Protein AF-A0A968WMJ7-F1 (afdb_monomer_lite)

Foldseek 3Di:
DQLQLLQVLLVLLVVCVPDDDDVRNVVSVVSNVVSPCCNLVVCLVVLCVVDDVVCSVVSNVCSVVVVVVVVVCPCVVPVPCVVVPDSVNVSVVSSVVSVVVSVVVVVVVVVVPDPPPPPDD

Secondary structure (DSSP, 8-state):
-HHHHHHHHHHHHHHHTT--SHHHHHHHHHHHHHHHHHHHHHHHHHHHHHS-GGGHHHHHHHHHHHHHHHHHTHHHH-SSHHHH--HHHHHHHHHHHHHHHHHHHHHHHHHHHS-GGGS--

pLDDT: mean 86.85, std 8.18, range [49.22, 94.25]

Structure (mmCIF, N/CA/C/O backbone):
data_AF-A0A968WMJ7-F1
#
_entry.id   AF-A0A968WMJ7-F1
#
loop_
_atom_site.group_PDB
_atom_site.id
_atom_site.type_symbol
_atom_site.label_atom_id
_atom_site.label_alt_id
_atom_site.label_comp_id
_atom_site.label_asym_id
_atom_site.label_entity_id
_atom_site.label_seq_id
_atom_site.pdbx_PDB_ins_code
_atom_site.Cartn_x
_atom_site.Cartn_y
_atom_site.Cartn_z
_atom_site.occupancy
_atom_site.B_iso_or_equiv
_atom_site.auth_seq_id
_atom_site.auth_comp_id
_atom_site.auth_asym_id
_atom_site.auth_atom_id
_atom_site.pdbx_PDB_model_num
ATOM 1 N N . MET A 1 1 ? 2.870 7.218 11.794 1.00 77.19 1 MET A N 1
ATOM 2 C CA . MET A 1 1 ? 3.670 6.194 11.083 1.00 77.19 1 MET A CA 1
ATOM 3 C C . MET A 1 1 ? 3.024 5.768 9.770 1.00 77.19 1 MET A C 1
ATOM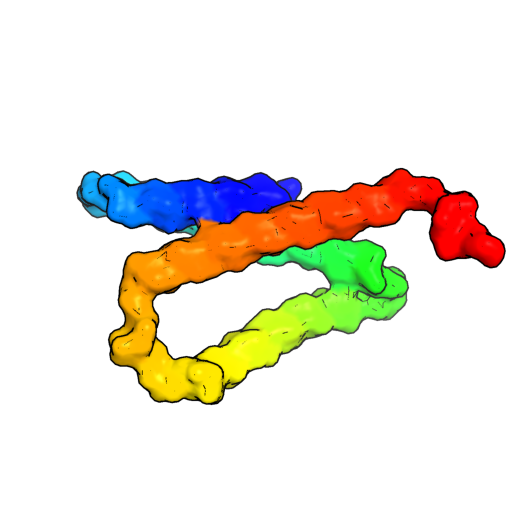 5 O O . MET A 1 1 ? 3.681 5.904 8.752 1.00 77.19 1 MET A O 1
ATOM 9 N N . MET A 1 2 ? 1.740 5.386 9.756 1.00 86.94 2 MET A N 1
ATOM 10 C CA . MET A 1 2 ? 1.014 5.018 8.525 1.00 86.94 2 MET A CA 1
ATOM 11 C C . MET A 1 2 ? 1.103 6.065 7.395 1.00 86.94 2 MET A C 1
ATOM 13 O O . MET A 1 2 ? 1.481 5.723 6.282 1.00 86.94 2 MET A O 1
ATOM 17 N N . LEU A 1 3 ? 0.846 7.350 7.689 1.00 90.31 3 LEU A N 1
ATOM 18 C CA . LEU A 1 3 ? 0.927 8.435 6.695 1.00 90.31 3 LEU A CA 1
ATOM 19 C C . LEU A 1 3 ? 2.322 8.541 6.048 1.00 90.31 3 LEU A C 1
ATOM 21 O O . LEU A 1 3 ? 2.440 8.682 4.836 1.00 90.31 3 LEU A O 1
ATOM 25 N N . ILE A 1 4 ? 3.374 8.432 6.866 1.00 90.56 4 ILE A N 1
ATOM 26 C CA . ILE A 1 4 ? 4.772 8.458 6.411 1.00 90.56 4 ILE A CA 1
ATOM 27 C C . ILE A 1 4 ? 5.056 7.244 5.521 1.00 90.56 4 ILE A C 1
ATOM 29 O O . ILE A 1 4 ? 5.707 7.390 4.493 1.00 90.56 4 ILE A O 1
ATOM 33 N N . GLY A 1 5 ? 4.532 6.068 5.882 1.00 90.75 5 GLY A N 1
ATOM 34 C CA . GLY A 1 5 ? 4.627 4.860 5.063 1.00 90.75 5 GLY A CA 1
ATOM 35 C C . GLY A 1 5 ? 3.986 5.033 3.685 1.00 90.75 5 GLY A C 1
ATOM 36 O O . GLY A 1 5 ? 4.612 4.712 2.679 1.00 90.75 5 GLY A O 1
ATOM 37 N N . CYS A 1 6 ? 2.784 5.613 3.618 1.00 91.81 6 CYS A N 1
ATOM 38 C CA . CYS A 1 6 ? 2.090 5.863 2.352 1.00 91.81 6 CYS A CA 1
ATOM 39 C C . CYS A 1 6 ? 2.829 6.878 1.466 1.00 91.81 6 CYS A C 1
ATOM 41 O O . CYS A 1 6 ? 3.085 6.600 0.296 1.00 91.81 6 CYS A O 1
ATOM 43 N N . VAL A 1 7 ? 3.209 8.036 2.017 1.00 93.12 7 VAL A N 1
ATOM 44 C CA . VAL A 1 7 ? 3.895 9.092 1.252 1.00 93.12 7 VAL A CA 1
ATOM 45 C C . VAL A 1 7 ? 5.302 8.649 0.841 1.00 93.12 7 VAL A C 1
ATOM 47 O O . VAL A 1 7 ? 5.674 8.776 -0.324 1.00 93.12 7 VAL A O 1
ATOM 50 N N . GLY A 1 8 ? 6.068 8.076 1.773 1.00 91.44 8 GLY A N 1
ATOM 51 C CA . GLY A 1 8 ? 7.404 7.550 1.500 1.00 91.44 8 GLY A CA 1
ATOM 52 C C . GLY A 1 8 ? 7.380 6.406 0.488 1.00 91.44 8 GLY A C 1
ATOM 53 O O . GLY A 1 8 ? 8.201 6.380 -0.423 1.00 91.44 8 GLY A O 1
ATOM 54 N N . GLY A 1 9 ? 6.392 5.511 0.582 1.00 92.88 9 GLY A N 1
ATOM 55 C CA . GLY A 1 9 ? 6.206 4.423 -0.374 1.00 92.88 9 GLY A CA 1
ATOM 56 C C . GLY A 1 9 ? 5.890 4.921 -1.784 1.00 92.88 9 GLY A C 1
ATOM 57 O O . GLY A 1 9 ? 6.495 4.448 -2.743 1.00 92.88 9 GLY A O 1
ATOM 58 N N . ALA A 1 10 ? 5.012 5.920 -1.923 1.00 92.69 10 ALA A N 1
ATOM 59 C CA . ALA A 1 10 ? 4.696 6.517 -3.222 1.00 92.69 10 ALA A CA 1
ATOM 60 C C . ALA A 1 10 ? 5.923 7.185 -3.869 1.00 92.69 10 ALA A C 1
ATOM 62 O O . ALA A 1 10 ? 6.173 7.000 -5.060 1.00 92.69 10 ALA A O 1
ATOM 63 N N . LEU A 1 11 ? 6.723 7.911 -3.080 1.00 92.06 11 LEU A N 1
ATOM 64 C CA . LEU A 1 11 ? 7.961 8.533 -3.556 1.00 92.06 11 LEU A CA 1
ATOM 65 C C . LEU A 1 11 ? 9.007 7.492 -3.970 1.00 92.06 11 LEU A C 1
ATOM 67 O O . LEU A 1 11 ? 9.624 7.627 -5.026 1.00 92.06 11 LEU A O 1
ATOM 71 N N . LEU A 1 12 ? 9.188 6.436 -3.173 1.00 92.00 12 LEU A N 1
ATOM 72 C CA . LEU A 1 12 ? 10.153 5.374 -3.465 1.00 92.00 12 LEU A CA 1
ATOM 73 C C . LEU A 1 12 ? 9.759 4.534 -4.678 1.00 92.00 12 LEU A C 1
ATOM 75 O O . LEU A 1 12 ? 10.641 4.110 -5.418 1.00 92.00 12 LEU A O 1
ATOM 79 N N . LEU A 1 13 ? 8.462 4.343 -4.925 1.00 90.56 13 LEU A N 1
ATOM 80 C CA . LEU A 1 13 ? 7.967 3.742 -6.165 1.00 90.56 13 LEU A CA 1
ATOM 81 C C . LEU A 1 13 ? 8.336 4.587 -7.389 1.00 90.56 13 LEU A C 1
ATOM 83 O O . LEU A 1 13 ? 8.803 4.042 -8.386 1.00 90.56 13 LEU A O 1
ATOM 87 N N . GLY A 1 14 ? 8.186 5.912 -7.299 1.00 85.94 14 GLY A N 1
ATOM 88 C CA . GLY A 1 14 ? 8.634 6.828 -8.350 1.00 85.94 14 GLY A CA 1
ATOM 89 C C . GLY A 1 14 ? 10.151 6.788 -8.560 1.00 85.94 14 GLY A C 1
ATOM 90 O O . GLY A 1 14 ? 10.617 6.765 -9.695 1.00 85.94 14 GLY A O 1
ATOM 91 N N . LEU A 1 15 ? 10.923 6.709 -7.473 1.00 86.12 15 LEU A N 1
ATOM 92 C CA . LEU A 1 15 ? 12.383 6.599 -7.523 1.00 86.12 15 LEU A CA 1
ATOM 93 C C . LEU A 1 15 ? 12.845 5.271 -8.147 1.00 86.12 15 LEU A C 1
ATOM 95 O O . LEU A 1 15 ? 13.809 5.244 -8.907 1.00 86.12 15 LEU A O 1
ATOM 99 N N . LEU A 1 16 ? 12.139 4.169 -7.878 1.00 86.25 16 LEU A N 1
ATOM 100 C CA . LEU A 1 16 ? 12.448 2.858 -8.452 1.00 86.25 16 LEU A CA 1
ATOM 101 C C . LEU A 1 16 ? 12.369 2.866 -9.989 1.00 86.25 16 LEU A C 1
ATOM 103 O O . LEU A 1 16 ? 13.064 2.090 -10.635 1.00 86.25 16 LEU A O 1
ATOM 107 N N . ALA A 1 17 ? 11.565 3.759 -10.575 1.00 81.75 17 ALA A N 1
ATOM 108 C CA . ALA A 1 17 ? 11.452 3.905 -12.024 1.00 81.75 17 ALA A CA 1
ATOM 109 C C . ALA A 1 17 ? 12.668 4.595 -12.676 1.00 81.75 17 ALA A C 1
ATOM 111 O O . ALA A 1 17 ? 12.820 4.513 -13.893 1.00 81.75 17 ALA A O 1
ATOM 112 N N . THR A 1 18 ? 13.519 5.282 -11.904 1.00 84.19 18 THR A N 1
ATOM 113 C CA . THR A 1 18 ? 14.650 6.075 -12.427 1.00 84.19 18 THR A CA 1
ATOM 114 C C . THR A 1 18 ? 16.021 5.589 -11.955 1.00 84.19 18 THR A C 1
ATOM 116 O O . THR A 1 18 ? 17.045 5.980 -12.522 1.00 84.19 18 THR A O 1
ATOM 119 N N . VAL A 1 19 ? 16.071 4.732 -10.934 1.00 85.88 19 VAL A N 1
ATOM 120 C CA . VAL A 1 19 ? 17.317 4.188 -10.386 1.00 85.88 19 VAL A CA 1
ATOM 121 C C . VAL A 1 19 ? 17.865 3.065 -11.263 1.00 85.88 19 VAL A C 1
ATOM 123 O O . VAL A 1 19 ? 17.175 2.098 -11.572 1.00 85.88 19 VAL A O 1
ATOM 126 N N . HIS A 1 20 ? 19.155 3.164 -11.587 1.00 82.81 20 HIS A N 1
ATOM 127 C CA . HIS A 1 20 ? 19.891 2.159 -12.346 1.00 82.81 20 HIS A CA 1
ATOM 128 C C . HIS A 1 20 ? 21.057 1.621 -11.503 1.00 82.81 20 HIS A C 1
ATOM 130 O O . HIS A 1 20 ? 21.797 2.392 -10.894 1.00 82.81 20 HIS A O 1
ATOM 136 N N . GLY A 1 21 ? 21.227 0.296 -11.478 1.00 87.00 21 GLY A N 1
ATOM 137 C CA . GLY A 1 21 ? 22.313 -0.388 -10.766 1.00 87.00 21 GLY A CA 1
ATOM 138 C C . GLY A 1 21 ? 21.837 -1.227 -9.577 1.00 87.00 21 GLY A C 1
ATOM 139 O O . GLY A 1 21 ? 21.052 -0.776 -8.748 1.00 87.00 21 GLY A O 1
ATOM 140 N N . ALA A 1 22 ? 22.358 -2.454 -9.472 1.00 87.19 22 ALA A N 1
ATOM 141 C CA . ALA A 1 22 ? 21.853 -3.480 -8.555 1.00 87.19 22 ALA A CA 1
ATOM 142 C C . ALA A 1 22 ? 21.816 -3.039 -7.081 1.00 87.19 22 ALA A C 1
ATOM 144 O O . ALA A 1 22 ? 20.816 -3.250 -6.401 1.00 87.19 22 ALA A O 1
ATOM 145 N N . ILE A 1 23 ? 22.876 -2.386 -6.592 1.00 87.62 23 ILE A N 1
ATOM 146 C CA . ILE A 1 23 ? 22.967 -1.938 -5.192 1.00 87.62 23 ILE A CA 1
ATOM 147 C C . ILE A 1 23 ? 21.906 -0.875 -4.892 1.00 87.62 23 ILE A C 1
ATOM 149 O O . ILE A 1 23 ? 21.216 -0.948 -3.875 1.00 87.62 23 ILE A O 1
ATOM 153 N N . ALA A 1 24 ? 21.747 0.097 -5.792 1.00 86.50 24 ALA A N 1
ATOM 154 C CA . ALA A 1 24 ? 20.767 1.159 -5.632 1.00 86.50 24 ALA A CA 1
ATOM 155 C C . ALA A 1 24 ? 19.337 0.596 -5.683 1.00 86.50 24 ALA A C 1
ATOM 157 O O . ALA A 1 24 ? 18.534 0.901 -4.806 1.00 86.50 24 ALA A O 1
ATOM 158 N N . THR A 1 25 ? 19.050 -0.320 -6.615 1.00 87.88 25 THR A N 1
ATOM 159 C CA . THR A 1 25 ? 17.753 -1.007 -6.701 1.00 87.88 25 THR A CA 1
ATOM 160 C C . THR A 1 25 ? 17.439 -1.806 -5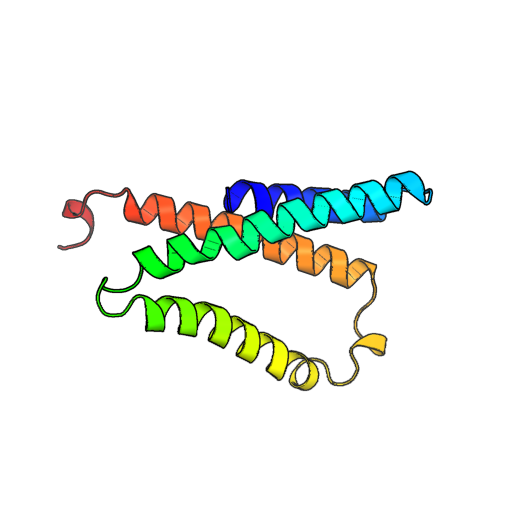.434 1.00 87.88 25 THR A C 1
ATOM 162 O O . THR A 1 25 ? 16.353 -1.656 -4.878 1.00 87.88 25 THR A O 1
ATOM 165 N N . ILE A 1 26 ? 18.379 -2.614 -4.930 1.00 90.06 26 ILE A N 1
ATOM 166 C CA . ILE A 1 26 ? 18.187 -3.402 -3.699 1.00 90.06 26 ILE A CA 1
ATOM 167 C C . ILE A 1 26 ? 17.910 -2.481 -2.507 1.00 90.06 26 ILE A C 1
ATOM 169 O O . ILE A 1 26 ? 17.017 -2.752 -1.701 1.00 90.06 26 ILE A O 1
ATOM 173 N N . THR A 1 27 ? 18.636 -1.366 -2.418 1.00 90.19 27 THR A N 1
ATOM 174 C CA . THR A 1 27 ? 18.461 -0.380 -1.346 1.00 90.19 27 THR A CA 1
ATOM 175 C C . THR A 1 27 ? 17.082 0.278 -1.425 1.00 90.19 27 THR A C 1
ATOM 177 O O . THR A 1 27 ? 16.373 0.338 -0.420 1.00 90.19 27 THR A O 1
ATOM 180 N N . SER A 1 28 ? 16.652 0.699 -2.619 1.00 89.56 28 SER A N 1
ATOM 181 C CA . SER A 1 28 ? 15.320 1.268 -2.849 1.00 89.56 28 SER A CA 1
ATOM 182 C C . SER A 1 28 ? 14.199 0.280 -2.527 1.00 89.56 28 SER A C 1
ATOM 184 O O . SER A 1 28 ? 13.235 0.667 -1.872 1.00 89.56 28 SER A O 1
ATOM 186 N N . ILE A 1 29 ? 14.331 -0.994 -2.913 1.00 90.38 29 ILE A N 1
ATOM 187 C CA . ILE A 1 29 ? 13.351 -2.043 -2.582 1.00 90.38 29 ILE A CA 1
ATOM 188 C C . ILE A 1 29 ? 13.288 -2.268 -1.071 1.00 90.38 29 ILE A C 1
ATOM 190 O O . ILE A 1 29 ? 12.199 -2.357 -0.508 1.00 90.38 29 ILE A O 1
ATOM 194 N N . SER A 1 30 ? 14.440 -2.324 -0.402 1.00 92.75 30 SER A N 1
ATOM 195 C CA . SER A 1 30 ? 14.509 -2.525 1.049 1.00 92.75 30 SER A CA 1
ATOM 196 C C . SER A 1 30 ? 13.812 -1.388 1.792 1.00 92.75 30 SER A C 1
ATOM 198 O O . SER A 1 30 ? 12.995 -1.625 2.682 1.00 92.75 30 SER A O 1
ATOM 200 N N . LEU A 1 31 ? 14.071 -0.145 1.380 1.00 93.19 31 LEU A N 1
ATOM 201 C CA . LEU A 1 31 ? 13.437 1.028 1.970 1.00 93.19 31 LEU A CA 1
ATOM 202 C C . LEU A 1 31 ? 11.935 1.082 1.654 1.00 93.19 31 LEU A C 1
ATOM 204 O O . LEU A 1 31 ? 11.131 1.417 2.524 1.00 93.19 31 LEU A O 1
ATOM 208 N N . LEU A 1 32 ? 11.541 0.679 0.442 1.00 92.69 32 LEU A N 1
ATOM 209 C CA . LEU A 1 32 ? 10.139 0.558 0.055 1.00 92.69 32 LEU A CA 1
ATOM 210 C C . LEU A 1 32 ? 9.407 -0.467 0.932 1.00 92.69 32 LEU A C 1
ATOM 212 O O . LEU A 1 32 ? 8.288 -0.200 1.366 1.00 92.69 32 LEU A O 1
ATOM 216 N N . LEU A 1 33 ? 10.046 -1.597 1.252 1.00 92.94 33 LEU A N 1
ATOM 217 C CA . LEU A 1 33 ? 9.504 -2.610 2.159 1.00 92.94 33 LEU A CA 1
ATOM 218 C C . LEU A 1 33 ? 9.240 -2.039 3.556 1.00 92.94 33 LEU A C 1
ATOM 220 O O . LEU A 1 33 ? 8.194 -2.308 4.147 1.00 92.94 33 LEU A O 1
ATOM 224 N N . VAL A 1 34 ? 10.158 -1.217 4.071 1.00 94.25 34 VAL A N 1
ATOM 225 C CA . VAL A 1 34 ? 9.987 -0.533 5.362 1.00 94.25 34 VAL A CA 1
ATOM 226 C C . VAL A 1 34 ? 8.800 0.431 5.310 1.00 94.25 34 VAL A C 1
ATOM 228 O O . VAL A 1 34 ? 7.955 0.411 6.207 1.00 94.25 34 VAL A O 1
ATOM 231 N N . CYS A 1 35 ? 8.682 1.236 4.250 1.00 93.69 35 CYS A N 1
ATOM 232 C CA . CYS A 1 35 ? 7.548 2.144 4.067 1.00 93.69 35 CYS A CA 1
ATOM 233 C C . CYS A 1 35 ? 6.215 1.395 3.960 1.00 93.69 35 CYS A C 1
ATOM 235 O O . CYS A 1 35 ? 5.242 1.781 4.610 1.00 93.69 35 CYS A O 1
ATOM 237 N N . LEU A 1 36 ? 6.174 0.307 3.190 1.00 90.94 36 LEU A N 1
ATOM 238 C CA . LEU A 1 36 ? 4.971 -0.500 3.018 1.00 90.94 36 LEU A CA 1
ATOM 239 C C . LEU A 1 36 ? 4.581 -1.205 4.323 1.00 90.94 36 LEU A C 1
ATOM 241 O O . LEU A 1 36 ? 3.409 -1.203 4.688 1.00 90.94 36 LEU A O 1
ATOM 245 N N . SER A 1 37 ? 5.554 -1.721 5.076 1.00 92.62 37 SER A N 1
ATOM 246 C CA . SER A 1 37 ? 5.330 -2.272 6.416 1.00 92.62 37 SER A CA 1
ATOM 247 C C . SER A 1 37 ? 4.751 -1.219 7.363 1.00 92.62 37 SER A C 1
ATOM 249 O O . SER A 1 37 ? 3.764 -1.482 8.048 1.00 92.62 37 SER A O 1
ATOM 251 N N . ALA A 1 38 ? 5.294 0.002 7.360 1.00 91.69 38 ALA A N 1
ATOM 252 C CA . ALA A 1 38 ? 4.770 1.101 8.167 1.00 91.69 38 ALA A CA 1
ATOM 253 C C . ALA A 1 38 ? 3.345 1.516 7.758 1.00 91.69 38 ALA A C 1
ATOM 255 O O . ALA A 1 38 ? 2.553 1.889 8.627 1.00 91.69 38 ALA A O 1
ATOM 256 N N . ALA A 1 39 ? 3.010 1.448 6.465 1.00 90.44 39 ALA A N 1
ATOM 257 C CA . ALA A 1 39 ? 1.660 1.694 5.966 1.00 90.44 39 ALA A CA 1
ATOM 258 C C . ALA A 1 39 ? 0.691 0.594 6.430 1.00 90.44 39 ALA A C 1
ATOM 260 O O . ALA A 1 39 ? -0.247 0.893 7.162 1.00 90.44 39 ALA A O 1
ATOM 261 N N . ILE A 1 40 ? 0.969 -0.670 6.093 1.00 89.44 40 ILE A N 1
ATOM 262 C CA . ILE A 1 40 ? 0.104 -1.827 6.380 1.00 89.44 40 ILE A CA 1
ATOM 263 C C . ILE A 1 40 ? -0.075 -2.024 7.890 1.00 89.44 40 ILE A C 1
ATOM 265 O O . ILE A 1 40 ? -1.197 -2.118 8.387 1.00 89.44 40 ILE A O 1
ATOM 269 N N . ASN A 1 41 ? 1.018 -2.060 8.651 1.00 90.25 41 ASN A N 1
ATOM 270 C CA . ASN A 1 41 ? 0.941 -2.295 10.093 1.00 90.25 41 ASN A CA 1
ATOM 271 C C . ASN A 1 41 ? 0.422 -1.062 10.840 1.00 90.25 41 ASN A C 1
ATOM 273 O O . ASN A 1 41 ? -0.215 -1.184 11.885 1.00 90.25 41 ASN A O 1
ATOM 277 N N . GLY A 1 42 ? 0.633 0.133 10.283 1.00 85.88 42 GLY A N 1
ATOM 278 C CA . GLY A 1 42 ? 0.087 1.373 10.818 1.00 85.88 42 GLY A CA 1
ATOM 279 C C . GLY A 1 42 ? -1.438 1.481 10.702 1.00 85.88 42 GLY A C 1
ATOM 280 O O . GLY A 1 42 ? -2.029 2.286 11.424 1.00 85.88 42 GLY A O 1
ATOM 281 N N . THR A 1 43 ? -2.079 0.678 9.845 1.00 86.31 43 THR A N 1
ATOM 282 C CA . THR A 1 43 ? -3.543 0.629 9.706 1.00 86.31 43 THR A CA 1
ATOM 283 C C . THR A 1 43 ? -4.214 -0.218 10.788 1.00 86.31 43 THR A C 1
ATOM 285 O O . THR A 1 43 ? -5.359 0.051 11.145 1.00 86.31 43 THR A O 1
ATOM 288 N N . VAL A 1 44 ? -3.514 -1.186 11.387 1.00 88.19 44 VAL A N 1
ATOM 289 C CA . VAL A 1 44 ? -4.096 -2.062 12.422 1.00 88.19 44 VAL A CA 1
ATOM 290 C C . VAL A 1 44 ? -4.584 -1.271 13.648 1.00 88.19 44 VAL A C 1
ATOM 292 O O . VAL A 1 44 ? -5.741 -1.446 14.035 1.00 88.19 44 VAL A O 1
ATOM 295 N N . PRO A 1 45 ? -3.805 -0.334 14.230 1.00 86.69 45 PRO A N 1
ATOM 296 C CA . PRO A 1 45 ? -4.310 0.528 15.297 1.00 86.69 45 PRO A CA 1
ATOM 297 C C . PRO A 1 45 ? -5.529 1.354 14.876 1.00 86.69 45 PRO A C 1
ATOM 299 O O . PRO A 1 45 ? -6.434 1.556 15.681 1.00 86.69 45 PRO A O 1
ATOM 302 N N . LEU A 1 46 ? -5.589 1.806 13.616 1.00 83.19 46 LEU A N 1
ATOM 303 C CA . LEU A 1 46 ? -6.743 2.550 13.111 1.00 83.19 46 LEU A CA 1
ATOM 304 C C . LEU A 1 46 ? -8.004 1.676 13.118 1.00 83.19 46 LEU A C 1
ATOM 306 O O . LEU A 1 46 ? -9.040 2.142 13.594 1.00 83.19 46 LEU A O 1
ATOM 310 N N . ALA A 1 47 ? -7.907 0.424 12.662 1.00 84.38 47 ALA A N 1
ATOM 311 C CA . ALA A 1 47 ? -9.015 -0.530 12.694 1.00 84.38 47 ALA A CA 1
ATOM 312 C C . ALA A 1 47 ? -9.518 -0.762 14.129 1.00 84.38 47 ALA A C 1
ATOM 314 O O . ALA A 1 47 ? -10.719 -0.698 14.375 1.00 84.38 47 ALA A O 1
ATOM 315 N N . LEU A 1 48 ? -8.602 -0.910 15.091 1.00 86.62 48 LEU A N 1
ATOM 316 C CA . LEU A 1 48 ? -8.945 -1.062 16.509 1.00 86.62 48 LEU A CA 1
ATOM 317 C C . LEU A 1 48 ? -9.641 0.174 17.098 1.00 86.62 48 LEU A C 1
ATOM 319 O O . LEU A 1 48 ? -10.488 0.039 17.971 1.00 86.62 48 LEU A O 1
ATOM 323 N N . THR A 1 49 ? -9.331 1.384 16.617 1.00 86.06 49 THR A N 1
ATOM 324 C CA . THR A 1 49 ? -10.059 2.597 17.043 1.00 86.06 49 THR A CA 1
ATOM 325 C C . THR A 1 49 ? -11.449 2.739 16.422 1.00 86.06 49 THR A C 1
ATOM 327 O O . THR A 1 49 ? -12.202 3.619 16.833 1.00 86.06 49 THR A O 1
ATOM 330 N N . ALA A 1 50 ? -11.767 1.950 15.394 1.00 82.50 50 ALA A N 1
ATOM 331 C CA . ALA A 1 50 ? -13.045 1.999 14.687 1.00 82.50 50 ALA A CA 1
ATOM 332 C C . ALA A 1 50 ? -14.042 0.937 15.182 1.00 82.50 50 ALA A C 1
ATOM 334 O O . ALA A 1 50 ? -15.209 0.977 14.802 1.00 82.50 50 ALA A O 1
ATOM 335 N N . THR A 1 51 ? -13.604 0.007 16.033 1.00 85.81 51 THR A N 1
ATOM 336 C CA . THR A 1 51 ? -14.445 -1.045 16.612 1.00 85.81 51 THR A CA 1
ATOM 337 C C . THR A 1 51 ? -14.562 -0.903 18.130 1.00 85.81 51 THR A C 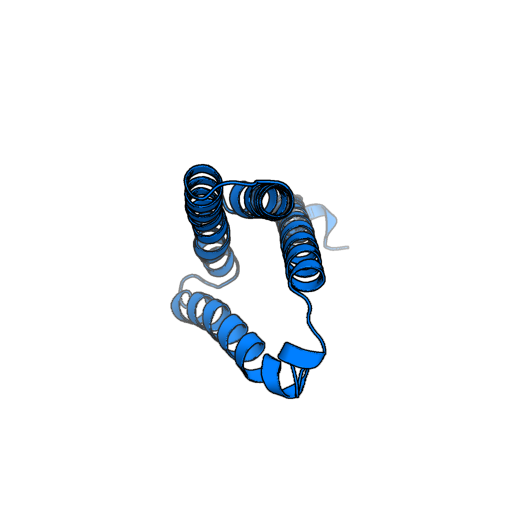1
ATOM 339 O O . THR A 1 51 ? -13.611 -0.459 18.775 1.00 85.81 51 THR A O 1
ATOM 342 N N . PRO A 1 52 ? -15.694 -1.306 18.739 1.00 86.81 52 PRO A N 1
ATOM 343 C CA . PRO A 1 52 ? -15.788 -1.448 20.190 1.00 86.81 52 PRO A CA 1
ATOM 344 C C . PRO A 1 52 ? -14.687 -2.373 20.724 1.00 86.81 52 PRO A C 1
ATOM 346 O O . PRO A 1 52 ? -14.336 -3.352 20.066 1.00 86.81 52 PRO A O 1
ATOM 349 N N . LYS A 1 53 ? -14.171 -2.093 21.930 1.00 84.25 53 LYS A N 1
ATOM 350 C CA . LYS A 1 53 ? -13.042 -2.839 22.524 1.00 84.25 53 LYS A CA 1
ATOM 351 C C . LYS A 1 53 ? -13.288 -4.349 22.591 1.00 84.25 53 LYS A C 1
ATOM 353 O O . LYS A 1 53 ? -12.369 -5.128 22.346 1.00 84.25 53 LYS A O 1
ATOM 358 N N . ASP A 1 54 ? -14.526 -4.749 22.860 1.00 91.62 54 ASP A N 1
ATOM 359 C CA . ASP A 1 54 ? -14.920 -6.158 22.958 1.00 91.62 54 ASP A CA 1
ATOM 360 C C . ASP A 1 54 ? -14.840 -6.884 21.606 1.00 91.62 54 ASP A C 1
ATOM 362 O O . ASP A 1 54 ? -14.753 -8.108 21.551 1.00 91.62 54 ASP A O 1
ATOM 366 N N . TRP A 1 55 ? -14.850 -6.137 20.498 1.00 91.94 55 TRP A N 1
ATOM 367 C CA . TRP A 1 55 ? -14.853 -6.647 19.124 1.00 91.94 55 TRP A CA 1
ATOM 368 C C . TRP A 1 55 ? -13.546 -6.335 18.386 1.00 91.94 55 TRP A C 1
ATOM 370 O O . TRP A 1 55 ? -13.491 -6.381 17.157 1.00 91.94 55 TRP A O 1
ATOM 380 N N . ASN A 1 56 ? -12.460 -6.069 19.114 1.00 87.56 56 ASN A N 1
ATOM 381 C CA . ASN A 1 56 ? -11.145 -5.803 18.527 1.00 87.56 56 ASN A CA 1
ATOM 382 C C . ASN A 1 56 ? -10.680 -6.920 17.574 1.00 87.56 56 ASN A C 1
ATOM 384 O O . ASN A 1 56 ? -10.123 -6.637 16.513 1.00 87.56 56 ASN A O 1
ATOM 388 N N . GLY A 1 57 ? -10.959 -8.186 17.913 1.00 88.25 57 GLY A N 1
ATOM 389 C CA . GLY A 1 57 ? -10.674 -9.325 17.035 1.00 88.25 57 GLY A CA 1
ATOM 390 C C . GLY A 1 57 ? -11.430 -9.253 15.703 1.00 88.25 57 GLY A C 1
ATOM 391 O O . GLY A 1 57 ? -10.854 -9.535 14.655 1.00 88.25 57 GLY A O 1
ATOM 392 N N . LEU A 1 58 ? -12.687 -8.794 15.726 1.00 89.56 58 LEU A N 1
ATOM 393 C CA . LEU A 1 58 ? -13.495 -8.578 14.525 1.00 89.56 58 LEU A CA 1
ATOM 394 C C . LEU A 1 58 ? -12.959 -7.407 13.688 1.00 89.56 58 LEU A C 1
ATOM 396 O O . LEU A 1 58 ? -12.923 -7.510 12.465 1.00 89.56 58 LEU A O 1
ATOM 400 N N . GLY A 1 59 ? -12.492 -6.324 14.319 1.00 87.69 59 GLY A N 1
ATOM 401 C CA . GLY A 1 59 ? -11.875 -5.189 13.621 1.00 87.69 59 GLY A CA 1
ATOM 402 C C . GLY A 1 59 ? -10.612 -5.577 12.851 1.00 87.69 59 GLY A C 1
ATOM 403 O O . GLY A 1 59 ? -10.471 -5.252 11.671 1.00 87.69 59 GLY A O 1
ATOM 404 N N . VAL A 1 60 ? -9.722 -6.346 13.483 1.00 89.94 60 VAL A N 1
ATOM 405 C CA . VAL A 1 60 ? -8.524 -6.890 12.818 1.00 89.94 60 VAL A CA 1
ATOM 406 C C . VAL A 1 60 ? -8.908 -7.908 11.740 1.00 89.94 60 VAL A C 1
ATOM 408 O O . VAL A 1 60 ? -8.343 -7.886 10.645 1.00 89.94 60 VAL A O 1
ATOM 411 N N . GLY A 1 61 ? -9.898 -8.761 12.017 1.00 91.38 61 GLY A N 1
ATOM 412 C CA . GLY A 1 61 ? -10.429 -9.729 11.059 1.00 91.38 61 GLY A CA 1
ATOM 413 C C . GLY A 1 61 ? -11.006 -9.071 9.804 1.00 91.38 61 GLY A C 1
ATOM 414 O O . GLY A 1 61 ? -10.709 -9.514 8.701 1.00 91.38 61 GLY A O 1
ATOM 415 N N . MET A 1 62 ? -11.756 -7.974 9.942 1.00 91.06 62 MET A N 1
ATOM 416 C CA . MET A 1 62 ? -12.275 -7.210 8.804 1.00 91.06 62 MET A CA 1
ATOM 417 C C . MET A 1 62 ? -11.166 -6.526 8.001 1.00 91.06 62 MET A C 1
ATOM 419 O O . MET A 1 62 ? -11.252 -6.487 6.777 1.00 91.06 62 MET A O 1
ATOM 423 N N . TYR A 1 63 ? -10.108 -6.032 8.652 1.00 90.00 63 TYR A N 1
ATOM 424 C CA . TYR A 1 63 ? -8.965 -5.440 7.953 1.00 90.00 63 TYR A CA 1
ATOM 425 C C . TYR A 1 63 ? -8.271 -6.453 7.028 1.00 90.00 63 TYR A C 1
ATOM 427 O O . TYR A 1 63 ? -8.155 -6.221 5.822 1.00 90.00 63 TYR A O 1
ATOM 435 N N . TYR A 1 64 ? -7.863 -7.606 7.565 1.00 91.19 64 TYR A N 1
ATOM 436 C CA . TYR A 1 64 ? -7.206 -8.642 6.760 1.00 91.19 64 TYR A CA 1
ATOM 437 C C . TYR A 1 64 ? -8.178 -9.369 5.825 1.00 91.19 64 TYR A C 1
ATOM 439 O O . TYR A 1 64 ? -7.802 -9.727 4.710 1.00 91.19 64 TYR A O 1
ATOM 447 N N . GLY A 1 65 ? -9.436 -9.544 6.235 1.00 93.62 65 GLY A N 1
ATOM 448 C CA . GLY A 1 65 ? -10.494 -10.117 5.407 1.00 93.62 65 GLY A CA 1
ATOM 449 C C . GLY A 1 65 ? -10.806 -9.254 4.186 1.00 93.62 65 GLY A C 1
ATOM 450 O O . GLY A 1 65 ? -10.915 -9.780 3.083 1.00 93.62 65 GLY A O 1
ATOM 451 N N . GLY A 1 66 ? -10.861 -7.929 4.347 1.00 90.25 66 GLY A N 1
ATOM 452 C CA . GLY A 1 66 ? -11.010 -6.988 3.236 1.00 90.25 66 GLY A CA 1
ATOM 453 C C . GLY A 1 66 ? -9.830 -7.044 2.264 1.00 90.25 66 GLY A C 1
ATOM 454 O O . GLY A 1 66 ? -10.037 -7.082 1.052 1.00 90.25 66 GLY A O 1
ATOM 455 N N . ALA A 1 67 ? -8.598 -7.136 2.779 1.00 89.06 67 ALA A N 1
ATOM 456 C CA . ALA A 1 67 ? -7.414 -7.328 1.942 1.00 89.06 67 ALA A CA 1
ATOM 457 C C . ALA A 1 67 ? -7.476 -8.650 1.153 1.00 89.06 67 ALA A C 1
ATOM 459 O O . ALA A 1 67 ? -7.226 -8.653 -0.051 1.00 89.06 67 ALA A O 1
ATOM 460 N N . ALA A 1 68 ? -7.868 -9.752 1.798 1.00 92.31 68 ALA A N 1
ATOM 461 C CA . ALA A 1 68 ? -8.030 -11.054 1.150 1.00 92.31 68 ALA A CA 1
ATOM 462 C C . ALA A 1 68 ? -9.162 -11.068 0.105 1.00 92.31 68 ALA A C 1
ATOM 464 O O . ALA A 1 68 ? -9.036 -11.698 -0.943 1.00 92.31 68 ALA A O 1
ATOM 465 N N . ALA A 1 69 ? -10.261 -10.357 0.364 1.00 93.12 69 ALA A N 1
ATOM 466 C CA . ALA A 1 69 ? -11.352 -10.202 -0.593 1.00 93.12 69 ALA A CA 1
ATOM 467 C C . ALA A 1 69 ? -10.923 -9.374 -1.815 1.00 93.12 69 ALA A C 1
ATOM 469 O O . ALA A 1 69 ? -11.241 -9.725 -2.948 1.00 93.12 69 ALA A O 1
ATOM 470 N N . ALA A 1 70 ? -10.157 -8.300 -1.615 1.00 89.44 70 ALA A N 1
ATOM 471 C CA . ALA A 1 70 ? -9.634 -7.504 -2.721 1.00 89.44 70 ALA A CA 1
ATOM 472 C C . ALA A 1 70 ? -8.656 -8.309 -3.595 1.00 89.44 70 ALA A C 1
ATOM 474 O O . ALA A 1 70 ? -8.724 -8.239 -4.822 1.00 89.44 70 ALA A O 1
ATOM 475 N N . THR A 1 71 ? -7.770 -9.105 -2.984 1.00 89.38 71 THR A N 1
ATOM 476 C CA . THR A 1 71 ? -6.816 -9.933 -3.736 1.00 89.38 71 THR A CA 1
ATOM 477 C C . THR A 1 71 ? -7.493 -11.095 -4.459 1.00 89.38 71 THR A C 1
ATOM 479 O O . THR A 1 71 ? -7.095 -11.409 -5.580 1.00 89.38 71 THR A O 1
ATOM 482 N N . SER A 1 72 ? -8.538 -11.701 -3.887 1.00 92.62 72 SER A N 1
ATOM 483 C CA . SER A 1 72 ? -9.272 -12.791 -4.546 1.00 92.62 72 SER A CA 1
ATOM 484 C C . SER A 1 72 ? -10.027 -12.325 -5.795 1.00 92.62 72 SER A C 1
ATOM 486 O O . SER A 1 72 ? -10.122 -13.069 -6.773 1.00 92.62 72 SER A O 1
ATOM 488 N N . LEU A 1 73 ? -10.492 -11.073 -5.811 1.00 93.06 73 LEU A N 1
ATOM 489 C CA . LEU A 1 73 ? -11.156 -10.467 -6.966 1.00 93.06 73 LEU A CA 1
ATOM 490 C C . LEU A 1 73 ? -10.188 -10.039 -8.077 1.00 93.06 73 LEU A C 1
ATOM 492 O O . LEU A 1 73 ? -10.634 -9.773 -9.193 1.00 93.06 73 LEU A O 1
ATOM 496 N N . PHE A 1 74 ? -8.877 -9.996 -7.823 1.00 88.12 74 PHE A N 1
ATOM 497 C CA . PHE A 1 74 ? -7.908 -9.467 -8.786 1.00 88.12 74 PHE A CA 1
ATOM 498 C C . PHE A 1 74 ? -7.950 -10.203 -10.132 1.00 88.12 74 PHE A C 1
ATOM 500 O O . PHE A 1 74 ? -8.049 -9.561 -11.172 1.00 88.12 74 PHE A O 1
ATOM 507 N N . ASN A 1 75 ? -7.970 -11.538 -10.120 1.00 84.81 75 ASN A N 1
ATOM 508 C CA . ASN A 1 75 ? -8.024 -12.343 -11.349 1.00 84.81 75 ASN A CA 1
ATOM 509 C C . ASN A 1 75 ? -9.405 -12.329 -12.026 1.00 84.81 75 ASN A C 1
ATOM 511 O O . ASN A 1 75 ? -9.513 -12.657 -13.204 1.00 84.81 75 ASN A O 1
ATOM 515 N N . VAL A 1 76 ? -10.461 -11.954 -11.297 1.00 90.69 76 VAL A N 1
ATOM 516 C CA . VAL A 1 76 ? -11.805 -11.765 -11.867 1.00 90.69 76 VAL A CA 1
ATOM 517 C C . VAL A 1 76 ? -11.863 -10.444 -12.636 1.00 90.69 76 VAL A C 1
ATOM 519 O O . VAL A 1 76 ? -12.416 -10.389 -13.730 1.00 90.69 76 VAL A O 1
ATOM 522 N N . ILE A 1 77 ? -11.262 -9.388 -12.080 1.00 88.19 77 ILE A N 1
ATOM 523 C CA . ILE A 1 77 ? -11.220 -8.049 -12.687 1.00 88.19 77 ILE A CA 1
ATOM 524 C C . ILE A 1 77 ? -10.181 -7.987 -13.817 1.00 88.19 77 ILE A C 1
ATOM 526 O O . ILE A 1 77 ? -10.418 -7.348 -14.841 1.00 88.19 77 ILE A O 1
ATOM 530 N N . PHE A 1 78 ? -9.050 -8.678 -13.657 1.00 88.19 78 PHE A N 1
ATOM 531 C CA . PHE A 1 78 ? -7.961 -8.755 -14.628 1.00 88.19 78 PHE A CA 1
ATOM 532 C C . PHE A 1 78 ? -7.729 -10.219 -15.043 1.00 88.19 78 PHE A C 1
ATOM 534 O O . PHE A 1 78 ? -6.845 -10.876 -14.496 1.00 88.19 78 PHE A O 1
ATOM 541 N N . PRO A 1 79 ? -8.475 -10.749 -16.033 1.00 84.31 79 PRO A N 1
ATOM 542 C CA . PRO A 1 79 ? -8.366 -12.152 -16.449 1.00 84.31 79 PRO A CA 1
ATOM 543 C C . PRO A 1 79 ? -7.003 -12.504 -17.064 1.00 84.31 79 PRO A C 1
ATOM 545 O O . PRO A 1 79 ? -6.599 -13.663 -17.077 1.00 84.31 79 PRO A O 1
ATOM 548 N N . GLN A 1 80 ? -6.295 -11.503 -17.599 1.00 88.19 80 GLN A N 1
ATOM 549 C CA . GLN A 1 80 ? -4.967 -11.642 -18.204 1.00 88.19 80 GLN A CA 1
ATOM 550 C C . GLN A 1 80 ? -4.037 -10.510 -17.731 1.00 88.19 80 GLN A C 1
ATOM 552 O O . GLN A 1 80 ? -3.704 -9.612 -18.508 1.00 88.19 80 GLN A O 1
ATOM 557 N N . PRO A 1 81 ? -3.596 -10.519 -16.458 1.00 81.50 81 PRO A N 1
ATOM 558 C CA . PRO A 1 81 ? -2.860 -9.398 -15.871 1.00 81.50 81 PRO A CA 1
ATOM 559 C C . PRO A 1 81 ? -1.568 -9.087 -16.630 1.00 81.50 81 PRO A C 1
ATOM 561 O O . PRO A 1 81 ? -1.267 -7.929 -16.884 1.00 81.50 81 PRO A O 1
ATOM 564 N N . ALA A 1 82 ? -0.840 -10.122 -17.061 1.00 82.75 82 ALA A N 1
ATOM 565 C CA . ALA A 1 82 ? 0.429 -9.969 -17.771 1.00 82.75 82 ALA A CA 1
ATOM 566 C C . ALA A 1 82 ? 0.292 -9.313 -19.158 1.00 82.75 82 ALA A C 1
ATOM 568 O O . ALA A 1 82 ? 1.250 -8.721 -19.645 1.00 82.75 82 ALA A O 1
ATOM 569 N N . ALA A 1 83 ? -0.883 -9.410 -19.790 1.00 85.44 83 ALA A N 1
ATOM 570 C CA . ALA A 1 83 ? -1.149 -8.778 -21.082 1.00 85.44 83 ALA A CA 1
ATOM 571 C C . ALA A 1 83 ? -1.656 -7.333 -20.935 1.00 85.44 83 ALA A C 1
ATOM 573 O O . ALA A 1 83 ? -1.478 -6.521 -21.839 1.00 85.44 83 ALA A O 1
ATOM 574 N N . LEU A 1 84 ? -2.292 -7.015 -19.804 1.00 81.12 84 LEU A N 1
ATOM 575 C CA . LEU A 1 84 ? -2.975 -5.739 -19.572 1.00 81.12 84 LEU A CA 1
ATOM 576 C C . LEU A 1 84 ? -2.155 -4.757 -18.727 1.00 81.12 84 LEU A C 1
ATOM 578 O O . LEU A 1 84 ? -2.359 -3.548 -18.817 1.00 81.12 84 LEU A O 1
ATOM 582 N N . ILE A 1 85 ? -1.252 -5.265 -17.888 1.00 86.44 85 ILE A N 1
ATOM 583 C CA . ILE A 1 85 ? -0.569 -4.487 -16.861 1.00 86.44 85 ILE A CA 1
ATOM 584 C C . ILE A 1 85 ? 0.931 -4.473 -17.148 1.00 86.44 85 ILE A C 1
ATOM 586 O O . ILE A 1 85 ? 1.643 -5.460 -16.972 1.00 86.44 85 ILE A O 1
ATOM 590 N N . THR A 1 86 ? 1.428 -3.305 -17.546 1.00 87.88 86 THR A N 1
ATOM 591 C CA . THR A 1 86 ? 2.867 -3.042 -17.650 1.00 87.88 86 THR A CA 1
ATOM 592 C C . THR A 1 86 ? 3.455 -2.694 -16.282 1.00 87.88 86 THR A C 1
ATOM 594 O O . THR A 1 86 ? 2.751 -2.206 -15.391 1.00 87.88 86 THR A O 1
ATOM 597 N N . LEU A 1 87 ? 4.769 -2.873 -16.116 1.00 83.75 87 LEU A N 1
ATOM 598 C CA . LEU A 1 87 ? 5.464 -2.472 -14.889 1.00 83.75 87 LEU A CA 1
ATOM 599 C C . LEU A 1 87 ? 5.250 -0.980 -14.580 1.00 83.75 87 LEU A C 1
ATOM 601 O O . LEU A 1 87 ? 4.957 -0.619 -13.443 1.00 83.75 87 LEU A O 1
ATOM 605 N N . SER A 1 88 ? 5.328 -0.126 -15.603 1.00 84.69 88 SER A N 1
ATOM 606 C CA . SER A 1 88 ? 5.115 1.317 -15.476 1.00 84.69 88 SER A CA 1
ATOM 607 C C . SER A 1 88 ? 3.705 1.639 -14.978 1.00 84.69 88 SER A C 1
ATOM 609 O O . SER A 1 88 ? 3.562 2.380 -14.008 1.00 84.69 88 SER A O 1
ATOM 611 N N . SER A 1 89 ? 2.668 1.023 -15.561 1.00 86.62 89 SER A N 1
ATOM 612 C CA . SER A 1 89 ? 1.287 1.209 -15.093 1.00 86.62 89 SER A CA 1
ATOM 613 C C . SER A 1 89 ? 1.083 0.710 -13.660 1.00 86.62 89 SER A C 1
ATOM 615 O O . SER A 1 89 ? 0.407 1.384 -12.886 1.00 86.62 89 SER A O 1
ATOM 617 N N . SER A 1 90 ? 1.712 -0.405 -13.268 1.00 87.19 90 SER A N 1
ATOM 618 C CA . SER A 1 90 ? 1.652 -0.914 -11.889 1.00 87.19 90 SER A CA 1
ATOM 619 C C . SER A 1 90 ? 2.243 0.069 -10.886 1.00 87.19 90 SER A C 1
ATOM 621 O O . SER A 1 90 ? 1.629 0.336 -9.855 1.00 87.19 90 SER A O 1
ATOM 623 N N . ILE A 1 91 ? 3.417 0.630 -11.192 1.00 89.19 91 ILE A N 1
ATOM 624 C CA . ILE A 1 91 ? 4.096 1.606 -10.331 1.00 89.19 91 ILE A CA 1
ATOM 625 C C . ILE A 1 91 ? 3.224 2.854 -10.166 1.00 89.19 91 ILE A C 1
ATOM 627 O O . ILE A 1 91 ? 3.006 3.307 -9.040 1.00 89.19 91 ILE A O 1
ATOM 631 N N . THR A 1 92 ? 2.672 3.382 -11.262 1.00 89.00 92 THR A N 1
ATOM 632 C CA . THR A 1 92 ? 1.806 4.566 -11.220 1.00 89.00 92 THR A CA 1
ATOM 633 C C . THR A 1 92 ? 0.517 4.300 -10.442 1.00 89.00 92 THR A C 1
ATOM 635 O O . THR A 1 92 ? 0.161 5.094 -9.573 1.00 89.00 92 THR A O 1
ATOM 638 N N . MET A 1 93 ? -0.163 3.175 -10.685 1.00 89.69 93 MET A N 1
ATOM 639 C CA . MET A 1 93 ? -1.383 2.818 -9.952 1.00 89.69 93 MET A CA 1
ATOM 640 C C . MET A 1 93 ? -1.120 2.601 -8.460 1.00 89.69 93 MET A C 1
ATOM 642 O O . MET A 1 93 ? -1.903 3.061 -7.626 1.00 89.69 93 MET A O 1
ATOM 646 N N . ALA A 1 94 ? -0.007 1.956 -8.106 1.00 91.06 94 ALA A N 1
ATOM 647 C CA . ALA A 1 94 ? 0.393 1.773 -6.716 1.00 91.06 94 ALA A CA 1
ATOM 648 C C . ALA A 1 94 ? 0.683 3.121 -6.033 1.00 91.06 94 ALA A C 1
ATOM 650 O O . ALA A 1 94 ? 0.197 3.361 -4.927 1.00 91.06 94 ALA A O 1
ATOM 651 N N . ALA A 1 95 ? 1.393 4.036 -6.701 1.00 91.38 95 ALA A N 1
ATOM 652 C CA . ALA A 1 95 ? 1.657 5.375 -6.177 1.00 91.38 95 ALA A CA 1
ATOM 653 C C . ALA A 1 95 ? 0.363 6.184 -5.972 1.00 91.38 95 ALA A C 1
ATOM 655 O O . ALA A 1 95 ? 0.170 6.761 -4.901 1.00 91.38 95 ALA A O 1
ATOM 656 N N . ILE A 1 96 ? -0.556 6.168 -6.947 1.00 92.19 96 ILE A N 1
ATOM 657 C CA . ILE A 1 96 ? -1.875 6.815 -6.833 1.00 92.19 96 ILE A CA 1
ATOM 658 C C . ILE A 1 96 ? -2.654 6.237 -5.648 1.00 92.19 96 ILE A C 1
ATOM 660 O O . ILE A 1 96 ? -3.197 6.989 -4.841 1.00 92.19 96 ILE A O 1
ATOM 664 N N . THR A 1 97 ? -2.667 4.911 -5.505 1.00 92.31 97 THR A N 1
ATOM 665 C CA . THR A 1 97 ? -3.371 4.227 -4.412 1.00 92.31 97 THR A CA 1
ATOM 666 C C . THR A 1 97 ? -2.800 4.620 -3.050 1.00 92.31 97 THR A C 1
ATOM 668 O O . THR A 1 97 ? -3.558 4.923 -2.127 1.00 92.31 97 THR A O 1
ATOM 671 N N . LEU A 1 98 ? -1.472 4.685 -2.911 1.00 93.19 98 LEU A N 1
ATOM 672 C CA . LEU A 1 98 ? -0.821 5.100 -1.666 1.00 93.19 98 LEU A CA 1
ATOM 673 C C . LEU A 1 98 ? -1.096 6.570 -1.325 1.00 93.19 98 LEU A C 1
ATOM 675 O O 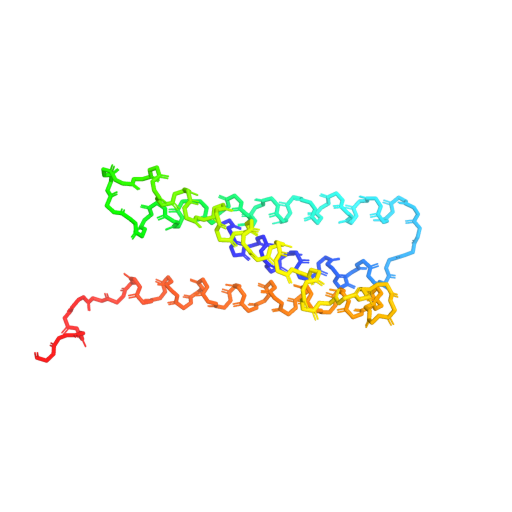. LEU A 1 98 ? -1.382 6.878 -0.167 1.00 93.19 98 LEU A O 1
ATOM 679 N N . ILE A 1 99 ? -1.071 7.471 -2.311 1.00 94.19 99 ILE A N 1
ATOM 680 C CA . ILE A 1 99 ? -1.397 8.892 -2.105 1.00 94.19 99 ILE A CA 1
ATOM 681 C C . ILE A 1 99 ? -2.873 9.059 -1.727 1.00 94.19 99 ILE A C 1
ATOM 683 O O . ILE A 1 99 ? -3.180 9.750 -0.755 1.00 94.19 99 ILE A O 1
ATOM 687 N N . GLY A 1 100 ? -3.784 8.389 -2.437 1.00 93.50 100 GLY A N 1
ATOM 688 C CA . GLY A 1 100 ? -5.213 8.392 -2.117 1.00 93.50 100 GLY A CA 1
ATOM 689 C C . GLY A 1 100 ? -5.480 7.867 -0.706 1.00 93.50 100 GLY A C 1
ATOM 690 O O . GLY A 1 100 ? -6.237 8.467 0.054 1.00 93.50 100 GLY A O 1
ATOM 691 N N . THR A 1 101 ? -4.772 6.811 -0.305 1.00 90.88 101 THR A N 1
ATOM 692 C CA . THR A 1 101 ? -4.834 6.278 1.062 1.00 90.88 101 THR A CA 1
ATOM 693 C C . THR A 1 101 ? -4.340 7.307 2.084 1.00 90.88 101 THR A C 1
ATOM 695 O O . THR A 1 101 ? -5.019 7.552 3.080 1.00 90.88 101 THR A O 1
ATOM 698 N N . ALA A 1 102 ? -3.209 7.978 1.834 1.00 92.00 102 ALA A N 1
ATOM 699 C CA . ALA A 1 102 ? -2.698 9.038 2.710 1.00 92.00 102 ALA A CA 1
ATOM 700 C C . ALA A 1 102 ? -3.696 10.201 2.868 1.00 92.00 102 ALA A C 1
ATOM 702 O O . ALA A 1 102 ? -3.881 10.721 3.975 1.00 92.00 102 ALA A O 1
ATOM 703 N N . PHE A 1 103 ? -4.371 10.579 1.781 1.00 93.38 103 PHE A N 1
ATOM 704 C CA . PHE A 1 103 ? -5.421 11.592 1.801 1.00 93.38 103 PHE A CA 1
ATOM 705 C C . PHE A 1 103 ? -6.607 11.162 2.674 1.00 93.38 103 PHE A C 1
ATOM 707 O O . PH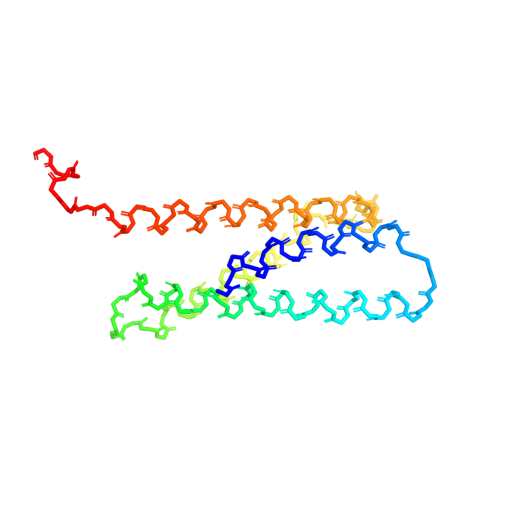E A 1 103 ? -6.980 11.892 3.592 1.00 93.38 103 PHE A O 1
ATOM 714 N N . LEU A 1 104 ? -7.141 9.954 2.461 1.00 90.62 104 LEU A N 1
ATOM 715 C CA . LEU A 1 104 ? -8.257 9.415 3.248 1.00 90.62 104 LEU A CA 1
ATOM 716 C C . LEU A 1 104 ? -7.923 9.336 4.740 1.00 90.62 104 LEU A C 1
ATOM 718 O O . LEU A 1 104 ? -8.726 9.736 5.577 1.00 90.62 104 LEU A O 1
ATOM 722 N N . ILE A 1 105 ? -6.716 8.889 5.088 1.00 88.44 105 ILE A N 1
ATOM 723 C CA . ILE A 1 105 ? -6.242 8.852 6.478 1.00 88.44 105 ILE A CA 1
ATOM 724 C C . ILE A 1 105 ? -6.244 10.255 7.090 1.00 88.44 105 ILE A C 1
ATOM 726 O O . ILE A 1 105 ? -6.679 10.443 8.227 1.00 88.44 105 ILE A O 1
ATOM 730 N N . THR A 1 106 ? -5.743 11.242 6.348 1.00 89.62 106 THR A N 1
ATOM 731 C CA . THR A 1 106 ? -5.688 12.632 6.813 1.00 89.62 106 THR A CA 1
ATOM 732 C C . THR A 1 106 ? -7.092 13.178 7.042 1.00 89.62 106 THR A C 1
ATOM 734 O O . THR A 1 106 ? -7.343 13.788 8.082 1.00 89.62 106 THR A O 1
ATOM 737 N N . LEU A 1 107 ? -8.015 12.899 6.119 1.00 90.25 107 LEU A N 1
ATOM 738 C CA . LEU A 1 107 ? -9.421 13.271 6.237 1.00 90.25 107 LEU A CA 1
ATOM 739 C C . LEU A 1 107 ? -10.065 12.637 7.477 1.00 90.25 107 LEU A C 1
ATOM 741 O O . LEU A 1 107 ? -10.642 13.350 8.291 1.00 90.25 107 LEU A O 1
ATOM 745 N N . VAL A 1 108 ? -9.906 11.327 7.680 1.00 86.75 108 VAL A N 1
ATOM 746 C CA . VAL A 1 108 ? -10.455 10.614 8.848 1.00 86.75 108 VAL A CA 1
ATOM 747 C C . VAL A 1 108 ? -9.910 11.185 10.157 1.00 86.75 108 VAL A C 1
ATOM 749 O O . VAL A 1 108 ? -10.671 11.413 11.096 1.00 86.75 108 VAL A O 1
ATOM 752 N N . ASN A 1 109 ? -8.607 11.462 10.225 1.00 85.12 109 ASN A N 1
ATOM 753 C CA . ASN A 1 109 ? -7.998 12.053 11.415 1.00 85.12 109 ASN A CA 1
ATOM 754 C C . ASN A 1 109 ? -8.526 13.467 11.691 1.00 85.12 109 ASN A C 1
ATOM 756 O O . ASN A 1 109 ? -8.715 13.824 12.852 1.00 85.12 109 ASN A O 1
ATOM 760 N N . ARG A 1 110 ? -8.789 14.260 10.645 1.00 87.06 110 ARG A N 1
ATOM 761 C CA . ARG A 1 110 ? -9.418 15.581 10.779 1.00 87.06 110 ARG A CA 1
ATOM 762 C C . ARG A 1 110 ? -10.851 15.468 11.286 1.00 87.06 110 ARG A C 1
ATOM 764 O O . ARG A 1 110 ? -11.186 16.149 12.248 1.00 87.06 110 ARG A O 1
ATOM 771 N N . LEU A 1 111 ? -11.651 14.569 10.718 1.00 85.69 111 LEU A N 1
ATOM 772 C CA . LEU A 1 111 ? -13.032 14.346 11.152 1.00 85.69 111 LEU A CA 1
ATOM 773 C C . LEU A 1 111 ? -13.108 13.915 12.623 1.00 85.69 111 LEU A C 1
ATOM 775 O O . LEU A 1 111 ? -13.922 14.443 13.369 1.00 85.69 111 LEU A O 1
ATOM 779 N N . LYS A 1 112 ? -12.209 13.031 13.074 1.00 80.00 112 LYS A N 1
ATOM 780 C CA . LYS A 1 112 ? -12.130 12.618 14.488 1.00 80.00 112 LYS A CA 1
ATOM 781 C C . LYS A 1 112 ? -11.728 13.744 15.446 1.00 80.00 112 LYS A C 1
ATOM 783 O O . LYS A 1 112 ? -1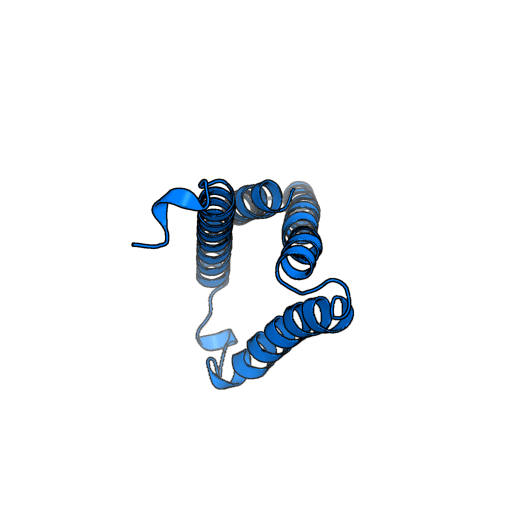1.991 13.631 16.638 1.00 80.00 112 LYS A O 1
ATOM 788 N N . SER A 1 113 ? -11.058 14.785 14.953 1.00 80.38 113 SER A N 1
ATOM 789 C CA . SER A 1 113 ? -10.632 15.928 15.771 1.00 80.38 113 SER A CA 1
ATOM 790 C C . SER A 1 113 ? -11.688 17.028 15.902 1.00 80.38 113 SER A C 1
ATOM 792 O O . SER A 1 113 ? -11.488 17.949 16.691 1.00 80.38 113 SER A O 1
ATOM 794 N N . LEU A 1 114 ? -12.790 16.951 15.146 1.00 81.94 114 LEU A N 1
ATOM 795 C CA . LEU A 1 114 ? -13.873 17.925 15.241 1.00 81.94 114 LEU A CA 1
ATOM 796 C C . LEU A 1 114 ? -14.668 17.716 16.542 1.00 81.94 114 LEU A C 1
ATOM 798 O O . LEU A 1 114 ? -14.986 16.574 16.888 1.00 81.94 114 LEU A O 1
ATOM 802 N N . PRO A 1 115 ? -14.999 18.790 17.281 1.00 70.44 115 PRO A N 1
ATOM 803 C CA . PRO A 1 115 ? -15.844 18.684 18.461 1.00 70.44 115 PRO A CA 1
ATOM 804 C C . PRO A 1 115 ? -17.256 18.230 18.059 1.00 70.44 115 PRO A C 1
ATOM 806 O O . PRO A 1 115 ? -17.853 18.765 17.130 1.00 70.44 115 PRO A O 1
ATOM 809 N N . LEU A 1 116 ? -17.812 17.267 18.802 1.00 64.31 116 LEU A N 1
ATOM 810 C CA . LEU A 1 116 ? -19.141 16.656 18.595 1.00 64.31 116 LEU A CA 1
ATOM 811 C C . LEU A 1 116 ? -20.330 17.648 18.553 1.00 64.31 116 LEU A C 1
ATOM 813 O O . LEU A 1 116 ? -21.448 17.225 18.280 1.00 64.31 116 LEU A O 1
ATOM 817 N N . ALA A 1 117 ? -20.113 18.942 18.810 1.00 55.53 117 ALA A N 1
ATOM 818 C CA . ALA A 1 117 ? -21.148 19.976 18.846 1.00 55.53 117 ALA A CA 1
ATOM 819 C C . ALA A 1 117 ? -21.582 20.507 17.461 1.00 55.53 117 ALA A C 1
ATOM 821 O O . ALA A 1 117 ? -22.605 21.173 17.380 1.00 55.53 117 ALA A O 1
ATOM 822 N N . GLU A 1 118 ? -20.848 20.220 16.379 1.00 56.53 118 GLU A N 1
ATOM 823 C CA . GLU A 1 118 ? -21.186 20.696 15.019 1.00 56.53 118 GLU A CA 1
ATOM 824 C C . GLU A 1 118 ? -21.882 19.645 14.129 1.00 56.53 118 GLU A C 1
ATOM 826 O O . GLU A 1 118 ? -22.215 19.938 12.984 1.00 56.53 118 GLU A O 1
ATOM 831 N N . ILE A 1 119 ? -22.097 18.415 14.618 1.00 58.31 119 ILE A N 1
ATOM 832 C CA . ILE A 1 119 ? -22.523 17.275 13.773 1.00 58.31 119 ILE A CA 1
ATOM 833 C C . ILE A 1 119 ? -23.982 16.842 14.038 1.00 58.31 119 ILE A C 1
ATOM 835 O O . ILE A 1 119 ? -24.529 16.038 13.285 1.00 58.31 119 ILE A O 1
ATOM 839 N N . LEU A 1 120 ? -24.654 17.402 15.049 1.00 49.94 120 LEU A N 1
ATOM 840 C CA . LEU A 1 120 ? -26.094 17.210 15.262 1.00 49.94 120 LEU A CA 1
ATOM 841 C C . LEU A 1 120 ? -26.825 18.565 15.259 1.00 49.94 120 LEU A C 1
ATOM 843 O O . LEU A 1 120 ? -26.532 19.375 16.139 1.00 49.94 120 LEU A O 1
ATOM 847 N N . PRO A 1 121 ? -27.745 18.823 14.304 1.00 49.22 121 PRO A N 1
ATOM 848 C CA . PRO A 1 121 ? -28.783 19.836 14.482 1.00 49.22 121 PRO A CA 1
ATOM 849 C C . PRO A 1 121 ? -29.803 19.419 15.552 1.00 49.22 121 PRO A C 1
ATOM 851 O O . PRO A 1 121 ? -30.013 18.196 15.740 1.00 49.22 121 PRO A O 1
#

Sequence (121 aa):
MMLIGCVGGALLLGLLATVHGAIATITSISLLLVCLSAAINGTVPLALTATPKDWNGLGVGMYYGGAAAATSLFNVIFPQPAALITLSSSITMAAITLIGTAFLITLVNRLKSLPLAEILP

Radius of gyration: 17.57 Å; chains: 1; bounding box: 52×34×44 Å